Protein AF-A0A7X8YEG6-F1 (afdb_monomer_lite)

Secondary structure (DSSP, 8-state):
-PPP----TTHHHHHHHHHHHHHTHHHH---SGGGS-HHHHHHHHHHHHHHHHHHHTPEEPSSSSEEETTEEEEEEE-SSTT---B-GGGTTSEEEEEEEETTTTEEEEEEEE--TTTB-S---TT--B-B-HHHHHTT-SEEEEE--

InterPro domains:
  IPR011335 Restriction endonuclease type II-like [SSF52980] (13-133)
  IPR015210 Type II restriction enzyme NaeI [PF09126] (13-133)
  IPR037057 DNA mismatch repair MutH/Type II restriction endonuclease superfamily [G3DSA:3.40.600.10] (5-139)

Sequence (148 aa):
MTKPIRVRYTGGKVLRQTYDEAYKGEIYGRYKWEDLMKTEKTHFGSMFEINAQREFEFESGEATDFTIAGHEVDAKWSQSDGGWMLPPEVFDKIALVATGSDAEAEWSLGLVRVSQKNRRVKANRDRKSQLTPFFLESRCGVFVDFNR

Foldseek 3Di:
DDDDQPPDPCLLVLVVVLQCVLQVCVVVVGRAPVPGDPVSVVCSQVSSLVSCCVVSVFDQDPQERGDDSNFHEHEFEDQDVQPTWAAPSLEQGKYFYKYDHPVVSWIKTWIDGRYPVFWDPDADPRRTITGDPVCSVVVPIDMDIDPD

Organism: NCBI:txid1463632

pLDDT: mean 86.7, std 15.38, range [30.77, 98.0]

Radius of gyration: 15.36 Å; chains: 1; bounding box: 42×35×44 Å

Structure (mmCIF, N/CA/C/O backbone):
data_AF-A0A7X8YEG6-F1
#
_entry.id   AF-A0A7X8YEG6-F1
#
loop_
_atom_site.group_PDB
_atom_site.id
_atom_site.type_symbol
_atom_site.label_atom_id
_atom_site.label_alt_id
_atom_site.label_comp_id
_atom_site.label_asym_id
_atom_site.label_entity_id
_atom_site.label_seq_id
_atom_site.pdbx_PDB_ins_code
_atom_site.Cartn_x
_atom_site.Cartn_y
_atom_site.Cartn_z
_atom_site.occupancy
_atom_site.B_iso_or_equiv
_atom_site.auth_seq_id
_atom_site.auth_comp_id
_atom_site.auth_asym_id
_atom_site.auth_atom_id
_atom_site.pdbx_PDB_model_num
ATOM 1 N N . MET A 1 1 ? -27.340 -12.258 3.864 1.00 35.38 1 MET A N 1
ATOM 2 C CA . MET A 1 1 ? -26.626 -13.550 3.766 1.00 35.38 1 MET A CA 1
ATOM 3 C C . MET A 1 1 ? -25.234 -13.245 3.229 1.00 35.38 1 MET A C 1
ATOM 5 O O . MET A 1 1 ? -25.095 -12.968 2.047 1.00 35.38 1 MET A O 1
ATOM 9 N N . THR A 1 2 ? -24.238 -13.135 4.107 1.00 36.38 2 THR A N 1
ATOM 10 C CA . THR A 1 2 ? -22.859 -12.758 3.758 1.00 36.38 2 THR A CA 1
ATOM 11 C C . THR A 1 2 ? -22.198 -13.915 3.016 1.00 36.38 2 THR A C 1
ATOM 13 O O . THR A 1 2 ? -22.077 -15.015 3.554 1.00 36.38 2 THR A O 1
ATOM 16 N N . LYS A 1 3 ? -21.817 -13.697 1.752 1.00 30.77 3 LYS A N 1
ATOM 17 C CA . LYS A 1 3 ? -21.030 -14.675 0.993 1.00 30.77 3 LYS A CA 1
ATOM 18 C C . LYS A 1 3 ? -19.677 -14.866 1.701 1.00 30.77 3 LYS A C 1
ATOM 20 O O . LYS A 1 3 ? -19.103 -13.876 2.154 1.00 30.77 3 LYS A O 1
ATOM 25 N N . PRO A 1 4 ? -19.152 -16.097 1.813 1.00 34.38 4 PRO A N 1
ATOM 26 C CA . PRO A 1 4 ? -17.816 -16.308 2.356 1.00 34.38 4 PRO A CA 1
ATOM 27 C C . PRO A 1 4 ? -16.778 -15.640 1.446 1.00 34.38 4 PRO A C 1
ATOM 29 O O . PRO A 1 4 ? -16.774 -15.875 0.235 1.00 34.38 4 PRO A O 1
ATOM 32 N N . ILE A 1 5 ? -15.898 -14.827 2.032 1.00 45.47 5 ILE A N 1
ATOM 33 C CA . ILE A 1 5 ? -14.756 -14.226 1.336 1.00 45.47 5 ILE A CA 1
ATOM 34 C C . ILE A 1 5 ? -13.808 -15.368 0.952 1.00 45.47 5 ILE A C 1
ATOM 36 O O . ILE A 1 5 ? -13.148 -15.957 1.808 1.00 45.47 5 ILE A O 1
ATOM 40 N N . ARG A 1 6 ? -13.756 -15.723 -0.336 1.00 40.97 6 ARG A N 1
ATOM 41 C CA . ARG A 1 6 ? -12.746 -16.651 -0.857 1.00 40.97 6 ARG A CA 1
ATOM 42 C C . ARG A 1 6 ? -11.469 -15.871 -1.144 1.00 40.97 6 ARG A C 1
ATOM 44 O O . ARG A 1 6 ? -11.291 -15.380 -2.252 1.00 40.97 6 ARG A O 1
ATOM 51 N N . VAL A 1 7 ? -10.559 -15.815 -0.177 1.00 43.34 7 VAL A N 1
ATOM 52 C CA . VAL A 1 7 ? -9.173 -15.407 -0.439 1.00 43.34 7 VAL A CA 1
ATOM 53 C C . VAL A 1 7 ? -8.493 -16.573 -1.163 1.00 43.34 7 VAL A C 1
ATOM 55 O O . VAL A 1 7 ? -8.007 -17.514 -0.539 1.00 43.34 7 VAL A O 1
ATOM 58 N N . ARG A 1 8 ? -8.550 -16.593 -2.500 1.00 46.44 8 ARG A N 1
ATOM 59 C CA . ARG A 1 8 ? -7.653 -17.453 -3.293 1.00 46.44 8 ARG A CA 1
ATOM 60 C C . ARG A 1 8 ? -6.222 -16.906 -3.149 1.00 46.44 8 ARG A C 1
ATOM 62 O O . ARG A 1 8 ? -6.046 -15.770 -2.724 1.00 46.44 8 ARG A O 1
ATOM 69 N N . TYR A 1 9 ? -5.206 -17.688 -3.520 1.00 56.97 9 TYR A N 1
ATOM 70 C CA . TYR A 1 9 ? -3.775 -17.315 -3.552 1.00 56.97 9 TYR A CA 1
ATOM 71 C C . TYR A 1 9 ? -3.438 -16.148 -4.524 1.00 56.97 9 TYR A C 1
ATOM 73 O O . TYR A 1 9 ? -2.372 -16.110 -5.128 1.00 56.97 9 TYR A O 1
ATOM 81 N N . THR A 1 10 ? -4.357 -15.204 -4.731 1.00 78.00 10 THR A N 1
ATOM 82 C CA . THR A 1 10 ? -4.320 -14.138 -5.734 1.00 78.00 10 THR A CA 1
ATOM 83 C C . THR A 1 10 ? -3.617 -12.874 -5.249 1.00 78.00 10 THR A C 1
ATOM 85 O O . THR A 1 10 ? -3.335 -12.009 -6.069 1.00 78.00 10 THR A O 1
ATOM 88 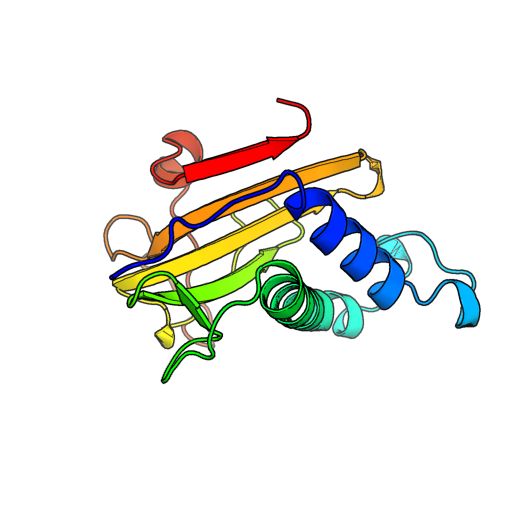N N . GLY A 1 11 ? -3.242 -12.780 -3.965 1.00 82.88 11 GLY A N 1
ATOM 89 C CA . GLY A 1 11 ? -2.439 -11.663 -3.451 1.00 82.88 11 GLY A CA 1
ATOM 90 C C . GLY A 1 11 ? -1.179 -11.433 -4.291 1.00 82.88 11 GLY A C 1
ATOM 91 O O . GLY A 1 11 ? -1.015 -10.366 -4.869 1.00 82.88 11 GLY A O 1
ATOM 92 N N . GLY A 1 12 ? -0.366 -12.472 -4.498 1.00 89.56 12 GLY A N 1
ATOM 93 C CA . GLY A 1 12 ? 0.830 -12.378 -5.344 1.00 89.56 12 GLY A CA 1
ATOM 94 C C . GLY A 1 12 ? 0.540 -11.965 -6.793 1.00 89.56 12 GLY A C 1
ATOM 95 O O . GLY A 1 12 ? 1.345 -11.263 -7.399 1.00 89.56 12 GLY A O 1
ATOM 96 N N . LYS A 1 13 ? -0.633 -12.321 -7.337 1.00 91.81 13 LYS A N 1
ATOM 97 C CA . LYS A 1 13 ? -1.064 -11.892 -8.677 1.00 91.81 13 LYS A CA 1
ATOM 98 C C . LYS A 1 13 ? -1.328 -10.383 -8.725 1.00 91.81 13 LYS A C 1
ATOM 100 O O . LYS A 1 13 ? -0.864 -9.740 -9.662 1.00 91.81 13 LYS A O 1
ATOM 105 N N . VAL A 1 14 ? -2.001 -9.820 -7.715 1.00 94.69 14 VAL A N 1
ATOM 106 C CA . VAL A 1 14 ? -2.222 -8.364 -7.599 1.00 94.69 14 VAL A CA 1
ATOM 107 C C . VAL A 1 14 ? -0.890 -7.624 -7.593 1.00 94.69 14 VAL A C 1
ATOM 109 O O . VAL A 1 14 ? -0.723 -6.647 -8.324 1.00 94.69 14 VAL A O 1
ATOM 112 N N . LEU A 1 15 ? 0.075 -8.094 -6.796 1.00 94.50 15 LEU A N 1
ATOM 113 C CA . LEU A 1 15 ? 1.373 -7.432 -6.685 1.00 94.50 15 LEU A CA 1
ATOM 114 C C . LEU A 1 15 ? 2.187 -7.551 -7.973 1.00 94.50 15 LEU A C 1
ATOM 116 O O . LEU A 1 15 ? 2.696 -6.535 -8.441 1.00 94.50 15 LEU A O 1
ATOM 120 N N . ARG A 1 16 ? 2.247 -8.737 -8.592 1.00 95.69 16 ARG A N 1
ATOM 121 C CA . ARG A 1 16 ? 2.917 -8.927 -9.888 1.00 95.69 16 ARG A CA 1
ATOM 122 C C . ARG A 1 16 ? 2.350 -7.989 -10.952 1.00 95.69 16 ARG A C 1
ATOM 124 O O . ARG A 1 16 ? 3.107 -7.242 -11.562 1.00 95.69 16 ARG A O 1
ATOM 131 N N . GLN A 1 17 ? 1.025 -7.970 -11.107 1.00 96.31 17 GLN A N 1
ATOM 132 C CA . GLN A 1 17 ? 0.356 -7.083 -12.059 1.00 96.31 17 GLN A CA 1
ATOM 133 C C . GLN A 1 17 ? 0.682 -5.610 -11.780 1.00 96.31 17 GLN A C 1
ATOM 135 O O . GLN A 1 17 ? 0.987 -4.859 -12.701 1.00 96.31 17 GLN A O 1
ATOM 140 N N . THR A 1 18 ? 0.668 -5.200 -10.511 1.00 97.69 18 THR A N 1
ATOM 141 C CA . THR A 1 18 ? 0.958 -3.812 -10.126 1.00 97.69 18 THR A CA 1
ATOM 142 C C . THR A 1 18 ? 2.405 -3.419 -10.442 1.00 97.69 18 THR A C 1
ATOM 144 O O . THR A 1 18 ? 2.639 -2.313 -10.928 1.00 97.69 18 THR A O 1
ATOM 147 N N . TYR A 1 19 ? 3.380 -4.307 -10.214 1.00 97.62 19 TYR A N 1
ATOM 148 C CA . TYR A 1 19 ? 4.768 -4.071 -10.628 1.00 97.62 19 TYR A CA 1
ATOM 149 C C . TYR A 1 19 ? 4.904 -3.945 -12.142 1.00 97.62 19 TYR A C 1
ATOM 151 O O . TYR A 1 19 ? 5.540 -3.001 -12.609 1.00 97.62 19 TYR A O 1
ATOM 159 N N . ASP A 1 20 ? 4.263 -4.827 -12.904 1.00 97.12 20 ASP A N 1
ATOM 160 C CA . ASP A 1 20 ? 4.339 -4.805 -14.367 1.00 97.12 20 ASP A CA 1
ATOM 161 C C . ASP A 1 20 ? 3.736 -3.509 -14.938 1.00 97.12 20 ASP A C 1
ATOM 163 O O . ASP A 1 20 ? 4.362 -2.834 -15.760 1.00 97.12 20 ASP A O 1
ATOM 167 N N . GLU A 1 21 ? 2.575 -3.091 -14.421 1.00 97.06 21 GLU A N 1
ATOM 168 C CA . GLU A 1 21 ? 1.925 -1.819 -14.767 1.00 97.06 21 GLU A CA 1
ATOM 169 C C . GLU A 1 21 ? 2.761 -0.595 -14.373 1.00 97.06 21 GLU A C 1
ATOM 171 O O . GLU A 1 21 ? 2.763 0.410 -15.089 1.00 97.06 21 GLU A O 1
ATOM 176 N N . ALA A 1 22 ? 3.475 -0.656 -13.246 1.00 97.44 22 ALA A N 1
ATOM 177 C CA . ALA A 1 22 ? 4.351 0.425 -12.811 1.00 97.44 22 ALA A CA 1
ATOM 178 C C . ALA A 1 22 ? 5.585 0.540 -13.709 1.00 97.44 22 ALA A C 1
ATOM 180 O O . ALA A 1 22 ? 5.968 1.642 -14.112 1.00 97.44 22 ALA A O 1
ATOM 181 N N . TYR A 1 23 ? 6.206 -0.593 -14.035 1.00 98.00 23 TYR A N 1
ATOM 182 C CA . TYR A 1 23 ? 7.392 -0.631 -14.879 1.00 98.00 23 TYR A CA 1
ATOM 183 C C . TYR A 1 23 ? 7.086 -0.167 -16.295 1.00 98.00 23 TYR A C 1
ATOM 185 O O . TYR A 1 23 ? 7.887 0.594 -16.854 1.00 98.00 23 TYR A O 1
ATOM 193 N N . LYS A 1 24 ? 5.922 -0.542 -16.845 1.00 96.44 24 LYS A N 1
ATOM 194 C CA . LYS A 1 24 ? 5.585 -0.310 -18.259 1.00 96.44 24 LYS A CA 1
ATOM 195 C C . LYS A 1 24 ? 6.735 -0.772 -19.152 1.00 96.44 24 LYS A C 1
ATOM 197 O O . LYS A 1 24 ? 7.286 -0.003 -19.952 1.00 96.44 24 LYS A O 1
ATOM 202 N N . GLY A 1 25 ? 7.180 -2.006 -18.910 1.00 96.56 25 GLY A N 1
ATOM 203 C CA . GLY A 1 25 ? 8.355 -2.591 -19.552 1.00 96.56 25 GLY A CA 1
ATOM 204 C C . GLY A 1 25 ? 8.223 -2.637 -21.073 1.00 96.56 25 GLY A C 1
ATOM 205 O O . GLY A 1 25 ? 9.205 -2.469 -21.786 1.00 96.56 25 GLY A O 1
ATOM 206 N N . GLU A 1 26 ? 7.000 -2.750 -21.577 1.00 95.75 26 GLU A N 1
ATOM 207 C CA . GLU A 1 26 ? 6.668 -2.716 -22.996 1.00 95.75 26 GLU A CA 1
ATOM 208 C C . GLU A 1 26 ? 6.931 -1.358 -23.666 1.00 95.75 26 GLU A C 1
ATOM 210 O O . GLU A 1 26 ? 7.224 -1.320 -24.859 1.00 95.75 26 GLU A O 1
ATOM 215 N N . ILE A 1 27 ? 6.861 -0.251 -22.918 1.00 96.56 27 ILE A N 1
ATOM 216 C CA . ILE A 1 27 ? 7.082 1.106 -23.446 1.00 96.56 27 ILE A CA 1
ATOM 217 C C . ILE A 1 27 ? 8.520 1.561 -23.193 1.00 96.56 27 ILE A C 1
ATOM 219 O O . ILE A 1 27 ? 9.159 2.132 -24.076 1.00 96.56 27 ILE A O 1
ATOM 223 N N . TYR A 1 28 ? 9.023 1.336 -21.977 1.00 96.00 28 TYR A N 1
ATOM 224 C CA . TYR A 1 28 ? 10.284 1.922 -21.513 1.00 96.00 28 TYR A CA 1
ATOM 225 C C . TYR A 1 28 ? 11.412 0.904 -21.315 1.00 96.00 28 TYR A C 1
ATOM 227 O O . TYR A 1 28 ? 12.521 1.301 -20.969 1.00 96.00 28 TYR A O 1
ATOM 235 N N . GLY A 1 29 ? 11.153 -0.397 -21.486 1.00 96.31 29 GLY A N 1
ATOM 236 C CA . GLY A 1 29 ? 12.145 -1.455 -21.262 1.00 96.31 29 GLY A CA 1
ATOM 237 C C . GLY A 1 29 ? 12.555 -1.642 -19.796 1.00 96.31 29 GLY A C 1
ATOM 238 O O . GLY A 1 29 ? 13.567 -2.284 -19.526 1.00 96.31 29 GLY A O 1
ATOM 239 N N . ARG A 1 30 ? 11.808 -1.060 -18.849 1.00 97.12 30 ARG A N 1
ATOM 240 C CA . ARG A 1 30 ? 12.087 -1.137 -17.407 1.00 97.12 30 ARG A CA 1
ATOM 241 C C . ARG A 1 30 ? 11.581 -2.442 -16.814 1.00 97.12 30 ARG A C 1
ATOM 243 O O . ARG A 1 30 ? 10.562 -2.972 -17.249 1.00 97.12 30 ARG A O 1
ATOM 250 N N . TYR A 1 31 ? 12.275 -2.915 -15.789 1.00 95.94 31 TYR A N 1
ATOM 251 C CA . TYR A 1 31 ? 11.923 -4.148 -15.078 1.00 95.94 31 TYR A CA 1
ATOM 252 C C . TYR A 1 31 ? 12.413 -4.155 -13.621 1.00 95.94 31 TYR A C 1
ATOM 254 O O . TYR A 1 31 ? 12.428 -5.203 -12.982 1.00 95.94 31 TYR A O 1
ATOM 262 N N . LYS A 1 32 ? 12.861 -3.003 -13.100 1.00 96.56 32 LYS A N 1
ATOM 263 C CA . LYS A 1 32 ? 13.364 -2.861 -11.731 1.00 96.56 32 LYS A CA 1
ATOM 264 C C . LYS A 1 32 ? 12.735 -1.665 -11.033 1.00 96.56 32 LYS A C 1
ATOM 266 O O . LYS A 1 32 ? 12.442 -0.638 -11.645 1.00 96.56 32 LYS A O 1
ATOM 271 N N . TRP A 1 33 ? 12.575 -1.776 -9.717 1.00 96.69 33 TRP A N 1
ATOM 272 C CA . TRP A 1 33 ? 12.033 -0.710 -8.872 1.00 96.69 33 TRP A CA 1
ATOM 273 C C . TRP A 1 33 ? 12.879 0.568 -8.909 1.00 96.69 33 TRP A C 1
ATOM 275 O O . TRP A 1 33 ? 12.355 1.682 -8.820 1.00 96.69 33 TRP A O 1
ATOM 285 N N . GLU A 1 34 ? 14.193 0.430 -9.051 1.00 96.62 34 GLU A N 1
ATOM 286 C CA . GLU A 1 34 ? 15.147 1.536 -9.101 1.00 96.62 34 GLU A CA 1
ATOM 287 C C . GLU A 1 34 ? 14.922 2.439 -10.318 1.00 96.62 34 GLU A C 1
ATOM 289 O O . GLU A 1 34 ? 15.146 3.644 -10.210 1.00 96.62 34 GLU A O 1
ATOM 294 N N . ASP A 1 35 ? 14.387 1.889 -11.412 1.00 96.94 35 ASP A N 1
ATOM 295 C CA . ASP A 1 35 ? 14.129 2.607 -12.665 1.00 96.94 35 ASP A CA 1
ATOM 296 C C . ASP A 1 35 ? 12.881 3.512 -12.597 1.00 96.94 35 ASP A C 1
ATOM 298 O O . ASP A 1 35 ? 12.600 4.280 -13.523 1.00 96.94 35 ASP A O 1
ATOM 302 N N . LEU A 1 36 ? 12.100 3.421 -11.514 1.00 97.19 36 LEU A N 1
ATOM 303 C CA . LEU A 1 36 ? 10.915 4.249 -11.305 1.00 97.19 36 LEU A CA 1
ATOM 304 C C . LEU A 1 36 ? 11.275 5.605 -10.690 1.00 97.19 36 LEU A C 1
ATOM 306 O O . LEU A 1 36 ? 11.966 5.704 -9.667 1.00 97.19 36 LEU A O 1
ATOM 310 N N . MET A 1 37 ? 10.700 6.666 -11.250 1.00 96.75 37 MET A N 1
ATOM 311 C CA . MET A 1 37 ? 10.742 8.002 -10.671 1.00 96.75 37 MET A CA 1
ATOM 312 C C . MET A 1 37 ? 9.994 8.043 -9.334 1.00 96.75 37 MET A C 1
ATOM 314 O O . MET A 1 37 ? 9.071 7.272 -9.069 1.00 96.75 37 MET A O 1
ATOM 318 N N . LYS A 1 38 ? 10.336 9.015 -8.480 1.00 95.94 38 LYS A N 1
ATOM 319 C CA . LYS A 1 38 ? 9.676 9.206 -7.175 1.00 95.94 38 LYS A CA 1
ATOM 320 C C . LYS A 1 38 ? 8.149 9.329 -7.288 1.00 95.94 38 LYS A C 1
ATOM 322 O O . LYS A 1 38 ? 7.426 8.826 -6.429 1.00 95.94 38 LYS A O 1
ATOM 327 N N . THR A 1 39 ? 7.661 10.003 -8.327 1.00 96.12 39 THR A N 1
ATOM 328 C CA . THR A 1 39 ? 6.226 10.158 -8.598 1.00 96.12 39 THR A CA 1
ATOM 329 C C . THR A 1 39 ? 5.578 8.826 -8.963 1.00 96.12 39 THR A C 1
ATOM 331 O O . THR A 1 39 ? 4.541 8.495 -8.403 1.00 96.12 39 THR A O 1
ATOM 334 N N . GLU A 1 40 ? 6.216 8.006 -9.797 1.00 96.38 40 GLU A N 1
ATOM 335 C CA . GLU A 1 40 ? 5.728 6.667 -10.159 1.00 96.38 40 GLU A CA 1
ATOM 336 C C . GLU A 1 40 ? 5.676 5.737 -8.943 1.00 96.38 40 GLU A C 1
ATOM 338 O O . GLU A 1 40 ? 4.661 5.089 -8.704 1.00 96.38 40 GLU A O 1
ATOM 343 N N . LYS A 1 41 ? 6.715 5.762 -8.098 1.00 96.75 41 LYS A N 1
ATOM 344 C CA . LYS A 1 41 ? 6.729 5.035 -6.815 1.00 96.75 41 LYS A CA 1
ATOM 345 C C . LYS A 1 41 ? 5.589 5.469 -5.893 1.00 96.75 41 LYS A C 1
ATOM 347 O O . LYS A 1 41 ? 5.036 4.649 -5.170 1.00 96.75 41 LYS A O 1
ATOM 352 N N . THR A 1 42 ? 5.225 6.752 -5.921 1.00 94.19 42 THR A N 1
ATOM 353 C CA . THR A 1 42 ? 4.080 7.273 -5.157 1.00 94.19 42 THR A CA 1
ATOM 354 C C . THR A 1 42 ? 2.754 6.771 -5.733 1.00 94.19 42 THR A C 1
ATOM 356 O O . THR A 1 42 ? 1.876 6.369 -4.975 1.00 94.19 42 THR A O 1
ATOM 359 N N . HIS A 1 43 ? 2.621 6.738 -7.062 1.00 95.81 43 HIS A N 1
ATOM 360 C CA . HIS A 1 43 ? 1.429 6.229 -7.747 1.00 95.81 43 HIS A CA 1
ATOM 361 C C . HIS A 1 43 ? 1.258 4.711 -7.651 1.00 95.81 43 HIS A C 1
ATOM 363 O O . HIS A 1 43 ? 0.146 4.222 -7.836 1.00 95.81 43 HIS A O 1
ATOM 369 N N . PHE A 1 44 ? 2.315 3.969 -7.309 1.00 97.88 44 PHE A N 1
ATOM 370 C CA . PHE A 1 44 ? 2.239 2.526 -7.087 1.00 97.88 44 PHE A CA 1
ATOM 371 C C . PHE A 1 44 ? 1.141 2.138 -6.096 1.00 97.88 44 PHE A C 1
ATOM 373 O O . PHE A 1 44 ? 0.416 1.179 -6.331 1.00 97.88 44 PHE A O 1
ATOM 380 N N . GLY A 1 45 ? 0.970 2.914 -5.020 1.00 96.88 45 GLY A N 1
ATOM 381 C CA . GLY A 1 45 ? -0.084 2.650 -4.040 1.00 96.88 45 GLY A CA 1
ATOM 382 C C . GLY A 1 45 ? -1.490 2.701 -4.637 1.00 96.88 45 GLY A C 1
ATOM 383 O O . GLY A 1 45 ? -2.295 1.826 -4.343 1.00 96.88 45 GLY A O 1
ATOM 384 N N . SER A 1 46 ? -1.756 3.660 -5.526 1.00 97.06 46 SER A N 1
ATOM 385 C CA . SER A 1 46 ? -3.044 3.766 -6.223 1.00 97.06 46 SER A CA 1
ATOM 386 C C . SER A 1 46 ? -3.250 2.637 -7.236 1.00 97.06 46 SER A C 1
ATOM 388 O O . SER A 1 46 ? -4.361 2.146 -7.395 1.00 97.06 46 SER A O 1
ATOM 390 N N . MET A 1 47 ? -2.189 2.190 -7.918 1.00 98.00 47 MET A N 1
ATOM 391 C CA . MET A 1 47 ? -2.285 1.024 -8.808 1.00 98.00 47 MET A CA 1
ATOM 392 C C . MET A 1 47 ? -2.584 -0.252 -8.010 1.00 98.00 47 MET A C 1
ATOM 394 O O . MET A 1 47 ? -3.464 -1.019 -8.392 1.00 98.00 47 MET A O 1
ATOM 398 N N . PHE A 1 48 ? -1.921 -0.439 -6.863 1.00 97.75 48 PHE A N 1
ATOM 399 C CA . PHE A 1 48 ? -2.192 -1.550 -5.950 1.00 97.75 48 PHE A CA 1
ATOM 400 C C . PHE A 1 48 ? -3.651 -1.559 -5.477 1.00 97.75 48 PHE A C 1
ATOM 402 O O . PHE A 1 48 ? -4.298 -2.599 -5.540 1.00 97.75 48 PHE A O 1
ATOM 409 N N . GLU A 1 49 ? -4.172 -0.413 -5.038 1.00 96.69 49 GLU A N 1
ATOM 410 C CA . GLU A 1 49 ? -5.568 -0.240 -4.617 1.00 96.69 49 GLU A CA 1
ATOM 411 C C . GLU A 1 49 ? -6.549 -0.691 -5.710 1.00 96.69 49 GLU A C 1
ATOM 413 O O . GLU A 1 49 ? -7.376 -1.575 -5.477 1.00 96.69 49 GLU A O 1
ATOM 418 N N . ILE A 1 50 ? -6.402 -0.150 -6.925 1.00 96.69 50 ILE A N 1
ATOM 419 C CA . ILE A 1 50 ? -7.263 -0.470 -8.071 1.00 96.69 50 ILE A CA 1
ATOM 420 C C . ILE A 1 50 ? -7.194 -1.964 -8.408 1.00 96.69 50 ILE A C 1
ATOM 422 O O . ILE A 1 50 ? -8.223 -2.605 -8.644 1.00 96.69 50 ILE A O 1
ATOM 426 N N . ASN A 1 51 ? -5.990 -2.535 -8.438 1.00 96.94 51 ASN A N 1
ATOM 427 C CA . ASN A 1 51 ? -5.794 -3.938 -8.793 1.00 96.94 51 ASN A CA 1
ATOM 428 C C . ASN A 1 51 ? -6.321 -4.880 -7.705 1.00 96.94 51 ASN A C 1
ATOM 430 O O . ASN A 1 51 ? -6.938 -5.892 -8.032 1.00 96.94 51 ASN A O 1
ATOM 434 N N . ALA A 1 52 ? -6.158 -4.528 -6.428 1.00 94.56 52 ALA A N 1
ATOM 435 C CA . ALA A 1 52 ? -6.740 -5.270 -5.316 1.00 94.56 52 ALA A CA 1
ATOM 436 C C . ALA A 1 52 ? -8.271 -5.248 -5.384 1.00 94.56 52 ALA A C 1
ATOM 438 O O . ALA A 1 52 ? -8.900 -6.301 -5.301 1.00 94.56 52 ALA A O 1
ATOM 439 N N . GLN A 1 53 ? -8.874 -4.077 -5.598 1.00 94.50 53 GLN A N 1
ATOM 440 C CA . GLN A 1 53 ? -10.325 -3.953 -5.709 1.00 94.50 53 GLN A CA 1
ATOM 441 C C . GLN A 1 53 ? -10.885 -4.816 -6.847 1.00 94.50 53 GLN A C 1
ATOM 443 O O . GLN A 1 53 ? -11.884 -5.509 -6.660 1.00 94.50 53 GLN A O 1
ATOM 448 N N . ARG A 1 54 ? -10.225 -4.811 -8.012 1.00 93.31 54 ARG A N 1
ATOM 449 C CA . ARG A 1 54 ? -10.626 -5.616 -9.175 1.00 93.31 54 ARG A CA 1
ATOM 450 C C . ARG A 1 54 ? -10.457 -7.113 -8.943 1.00 93.31 54 ARG A C 1
ATOM 452 O O . ARG A 1 54 ? -11.373 -7.867 -9.242 1.00 93.31 54 ARG A O 1
ATOM 459 N N . GLU A 1 55 ? -9.305 -7.545 -8.431 1.00 93.50 55 GLU A N 1
ATOM 460 C CA . GLU A 1 55 ? -9.005 -8.973 -8.260 1.00 93.50 55 GLU A CA 1
ATOM 461 C C . GLU A 1 55 ? -9.849 -9.615 -7.156 1.00 93.50 55 GLU A C 1
ATOM 463 O O . GLU A 1 55 ? -10.252 -10.771 -7.281 1.00 93.50 55 GLU A O 1
ATOM 468 N N . PHE A 1 56 ? -10.105 -8.885 -6.069 1.00 90.62 56 PHE A N 1
ATOM 469 C CA . PHE A 1 56 ? -10.902 -9.387 -4.951 1.00 90.62 56 PHE A CA 1
ATOM 470 C C . PHE A 1 56 ? -12.392 -9.050 -5.059 1.00 90.62 56 PHE A C 1
ATOM 472 O O . PHE A 1 56 ? -13.163 -9.473 -4.198 1.00 90.62 56 PHE A O 1
ATOM 479 N N . GLU A 1 57 ? -12.791 -8.323 -6.107 1.00 92.38 57 GLU A N 1
ATOM 480 C CA . GLU A 1 57 ? -14.168 -7.888 -6.360 1.00 92.38 57 GLU A CA 1
ATOM 481 C C . GLU A 1 57 ? -14.778 -7.145 -5.156 1.00 92.38 57 GLU A C 1
ATOM 483 O O . GLU A 1 57 ? -15.929 -7.375 -4.776 1.00 92.38 57 GLU A O 1
ATOM 488 N N . PHE A 1 58 ? -13.994 -6.271 -4.515 1.00 92.44 58 PHE A N 1
ATOM 489 C CA . PHE A 1 58 ? -14.486 -5.502 -3.375 1.00 92.44 58 PHE A CA 1
ATOM 490 C C . PHE A 1 58 ? -15.466 -4.409 -3.817 1.00 92.44 58 PHE A C 1
ATOM 492 O O . PHE A 1 58 ? -15.253 -3.712 -4.813 1.00 92.44 58 PHE A O 1
ATOM 499 N N . GLU A 1 59 ? -16.527 -4.226 -3.033 1.00 94.38 59 GLU A N 1
ATOM 500 C CA . GLU A 1 59 ? -17.455 -3.106 -3.201 1.00 94.38 59 GLU A CA 1
ATOM 501 C C . GLU A 1 59 ? -16.748 -1.792 -2.847 1.00 94.38 59 GLU A C 1
ATOM 503 O O . GLU A 1 59 ? -15.886 -1.774 -1.973 1.00 94.38 59 GLU A O 1
ATOM 508 N N . SER A 1 60 ? -17.097 -0.686 -3.505 1.00 94.56 60 SER A N 1
ATOM 509 C CA . SER A 1 60 ? -16.580 0.640 -3.136 1.00 94.56 60 SER A CA 1
ATOM 510 C C . SER A 1 60 ? -16.958 1.013 -1.697 1.00 94.56 60 SER A C 1
ATOM 512 O O . SER A 1 60 ? -18.041 0.667 -1.222 1.00 94.56 60 SER A O 1
ATOM 514 N N . GLY A 1 61 ? -16.065 1.720 -1.007 1.00 91.56 61 GLY A N 1
ATOM 515 C CA . GLY A 1 61 ? -16.333 2.282 0.315 1.00 91.56 61 GLY A CA 1
ATOM 516 C C . GLY A 1 61 ? -17.042 3.629 0.213 1.00 91.56 61 GLY A C 1
ATOM 517 O O . GLY A 1 61 ? -17.024 4.279 -0.835 1.00 91.56 61 GLY A O 1
ATOM 518 N N . GLU A 1 62 ? -17.669 4.065 1.303 1.00 89.38 62 GLU A N 1
ATOM 519 C CA . GLU A 1 62 ? -18.241 5.414 1.384 1.00 89.38 62 GLU A CA 1
ATOM 520 C C . GLU A 1 62 ? -17.165 6.457 1.709 1.00 89.38 62 GLU A C 1
ATOM 522 O O . GLU A 1 62 ? -17.195 7.578 1.201 1.00 89.38 62 GLU A O 1
ATOM 527 N N . ALA A 1 63 ? -16.214 6.096 2.577 1.00 87.38 63 ALA A N 1
ATOM 528 C CA . ALA A 1 63 ? -15.178 6.993 3.087 1.00 87.38 63 ALA A CA 1
ATOM 529 C C . ALA A 1 63 ? -13.761 6.401 3.009 1.00 87.38 63 ALA A C 1
ATOM 531 O O . ALA A 1 63 ? -12.817 7.008 3.519 1.00 87.38 63 ALA A O 1
ATOM 532 N N . THR A 1 64 ? -13.626 5.202 2.455 1.00 91.50 64 THR A N 1
ATOM 533 C CA . THR A 1 64 ? -12.377 4.474 2.207 1.00 91.50 64 THR A CA 1
ATOM 534 C C . THR A 1 64 ? -12.433 3.845 0.821 1.00 91.50 64 THR A C 1
ATOM 536 O O . THR A 1 64 ? -13.465 3.915 0.152 1.00 91.50 64 THR A O 1
ATOM 539 N N . ASP A 1 65 ? -11.332 3.244 0.384 1.00 93.50 65 ASP A N 1
ATOM 540 C CA . ASP A 1 65 ? -11.219 2.687 -0.964 1.00 93.50 65 ASP A CA 1
ATOM 541 C C . ASP A 1 65 ? -12.286 1.609 -1.237 1.00 93.50 65 ASP A C 1
ATOM 543 O O . ASP A 1 65 ? -12.904 1.584 -2.306 1.00 93.50 65 ASP A O 1
ATOM 547 N N . PHE A 1 66 ? -12.561 0.736 -0.260 1.00 94.50 66 PHE A N 1
ATOM 548 C CA . PHE A 1 66 ? -13.539 -0.341 -0.418 1.00 94.50 66 PHE A CA 1
ATOM 549 C C . PHE A 1 66 ? -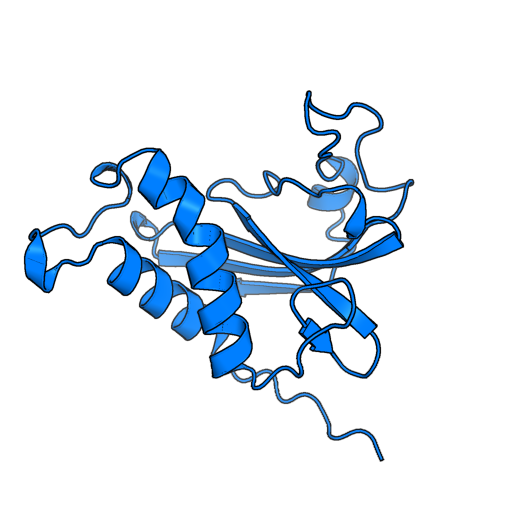14.208 -0.803 0.884 1.00 94.50 66 PHE A C 1
ATOM 551 O O . PHE A 1 66 ? -13.797 -0.479 1.996 1.00 94.50 66 PHE A O 1
ATOM 558 N N . THR A 1 67 ? -15.243 -1.627 0.730 1.00 94.38 67 THR A N 1
ATOM 559 C CA . THR A 1 67 ? -15.966 -2.294 1.810 1.00 94.38 67 THR A CA 1
ATOM 560 C C . THR A 1 67 ? -15.735 -3.803 1.758 1.00 94.38 67 THR A C 1
ATOM 562 O O . THR A 1 67 ? -15.992 -4.459 0.748 1.00 94.38 67 THR A O 1
ATOM 565 N N . ILE A 1 68 ? -15.305 -4.390 2.879 1.00 91.62 68 ILE A N 1
ATOM 566 C CA . ILE A 1 68 ? -15.142 -5.843 3.039 1.00 91.62 68 ILE A CA 1
ATOM 567 C C . ILE A 1 68 ? -16.078 -6.324 4.144 1.00 91.62 68 ILE A C 1
ATOM 569 O O . ILE A 1 68 ? -15.925 -5.946 5.304 1.00 91.62 68 ILE A O 1
ATOM 573 N N . ALA A 1 69 ? -17.050 -7.172 3.793 1.00 89.44 69 ALA A N 1
ATOM 574 C CA . ALA A 1 69 ? -18.048 -7.704 4.730 1.00 89.44 69 ALA A CA 1
ATOM 575 C C . ALA A 1 69 ? -18.751 -6.620 5.582 1.00 89.44 69 ALA A C 1
ATOM 577 O O . ALA A 1 69 ? -19.048 -6.844 6.753 1.00 89.44 69 ALA A O 1
ATOM 578 N N . GLY A 1 70 ? -19.022 -5.451 4.990 1.00 90.31 70 GLY A N 1
ATOM 579 C CA . GLY A 1 70 ? -19.677 -4.324 5.666 1.00 90.31 70 GLY A CA 1
ATOM 580 C C . GLY A 1 70 ? -18.746 -3.444 6.508 1.00 90.31 70 GLY A C 1
ATOM 581 O O . GLY A 1 70 ? -19.228 -2.591 7.249 1.00 90.31 70 GLY A O 1
ATOM 582 N N . HIS A 1 71 ? -17.429 -3.639 6.423 1.00 91.75 71 HIS A N 1
ATOM 583 C CA . HIS A 1 71 ? -16.441 -2.770 7.055 1.00 91.75 71 HIS A CA 1
ATOM 584 C C . HIS A 1 71 ? -15.712 -1.916 6.023 1.00 91.75 71 HIS A C 1
ATOM 586 O O . HIS A 1 71 ? -15.225 -2.449 5.032 1.00 91.75 71 HIS A O 1
ATOM 592 N N . GLU A 1 72 ? -15.577 -0.624 6.313 1.00 94.62 72 GLU A N 1
ATOM 593 C CA . GLU A 1 72 ? -14.722 0.312 5.577 1.00 94.62 72 GLU A CA 1
ATOM 594 C C . GLU A 1 72 ? -13.246 -0.102 5.695 1.00 94.62 72 GLU A C 1
ATOM 596 O O . GLU A 1 72 ? -12.715 -0.243 6.811 1.00 94.62 72 GLU A O 1
ATOM 601 N N . VAL A 1 73 ? -12.598 -0.298 4.547 1.00 95.44 73 VAL A N 1
ATOM 602 C CA . VAL A 1 73 ? -11.206 -0.723 4.427 1.00 95.44 73 VAL A CA 1
ATOM 603 C C . VAL A 1 73 ? -10.458 0.150 3.423 1.00 95.44 73 VAL A C 1
ATOM 605 O O . VAL A 1 73 ? -10.878 0.351 2.290 1.00 95.44 73 VAL A O 1
ATOM 608 N N . ASP A 1 74 ? -9.299 0.631 3.852 1.00 96.44 74 ASP A N 1
ATOM 609 C CA . ASP A 1 74 ? -8.432 1.524 3.086 1.00 96.44 74 ASP A CA 1
ATOM 610 C C . ASP A 1 74 ? -7.140 0.784 2.695 1.00 96.44 74 ASP A C 1
ATOM 612 O O . ASP A 1 74 ? -6.473 0.174 3.539 1.00 96.44 74 ASP A O 1
ATOM 616 N N . ALA A 1 75 ? -6.792 0.780 1.412 1.00 96.56 75 ALA A N 1
ATOM 617 C CA . ALA A 1 75 ? -5.614 0.106 0.887 1.00 96.56 75 ALA A CA 1
ATOM 618 C C . ALA A 1 75 ? -4.367 0.961 1.073 1.00 96.56 75 ALA A C 1
ATOM 620 O O . ALA A 1 75 ? -4.334 2.167 0.805 1.00 96.56 75 ALA A O 1
ATOM 621 N N . LYS A 1 76 ? -3.287 0.327 1.531 1.00 96.44 76 LYS A N 1
ATOM 622 C CA . LYS A 1 76 ? -2.010 0.999 1.750 1.00 96.44 76 LYS A CA 1
ATOM 623 C C . LYS A 1 76 ? -0.843 0.131 1.314 1.00 96.44 76 LYS A C 1
ATOM 625 O O . LYS A 1 76 ? -0.584 -0.934 1.864 1.00 96.44 76 LYS A O 1
ATOM 630 N N . TRP A 1 77 ? -0.080 0.655 0.362 1.00 96.56 77 TRP A N 1
ATOM 631 C CA . TRP A 1 77 ? 1.193 0.091 -0.067 1.00 96.56 77 TRP A CA 1
ATOM 632 C C . TRP A 1 77 ? 2.374 0.767 0.632 1.00 96.56 77 TRP A C 1
ATOM 634 O O . TRP A 1 77 ? 2.355 1.972 0.899 1.00 96.56 77 TRP A O 1
ATOM 644 N N . SER A 1 78 ? 3.426 -0.005 0.889 1.00 94.88 78 SER A N 1
ATOM 645 C CA . SER A 1 78 ? 4.749 0.509 1.229 1.00 94.88 78 SER A CA 1
ATOM 646 C C . SER A 1 78 ? 5.824 -0.430 0.694 1.00 94.88 78 SER A C 1
ATOM 648 O O . SER A 1 78 ? 5.748 -1.636 0.901 1.00 94.88 78 SER A O 1
ATOM 650 N N . GLN A 1 79 ? 6.876 0.125 0.088 1.00 93.50 79 GLN A N 1
ATOM 651 C CA . GLN A 1 79 ? 8.056 -0.656 -0.307 1.00 93.50 79 GLN A CA 1
ATOM 652 C C . GLN A 1 79 ? 8.832 -1.190 0.909 1.00 93.50 79 GLN A C 1
ATOM 654 O O . GLN A 1 79 ? 9.567 -2.163 0.804 1.00 93.50 79 GLN A O 1
ATOM 659 N N . SER A 1 80 ? 8.690 -0.534 2.062 1.00 90.44 80 SER A N 1
ATOM 660 C CA . SER A 1 80 ? 9.287 -0.970 3.324 1.00 90.44 80 SER A CA 1
ATOM 661 C C . SER A 1 80 ? 8.209 -1.531 4.237 1.00 90.44 80 SER A C 1
ATOM 663 O O . SER A 1 80 ? 7.213 -0.846 4.496 1.00 90.44 80 SER A O 1
ATOM 665 N N . ASP A 1 81 ? 8.429 -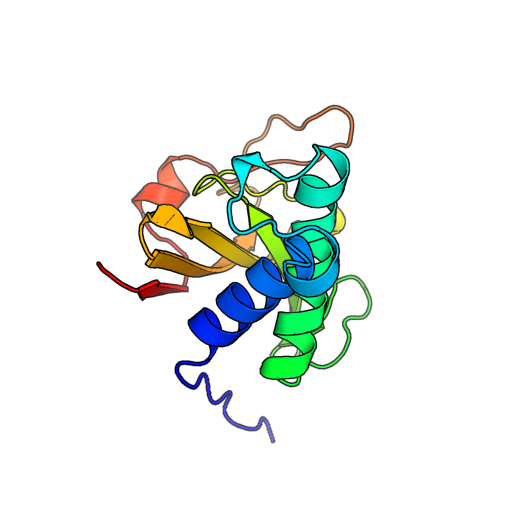2.733 4.758 1.00 86.81 81 ASP A N 1
ATOM 666 C CA . ASP A 1 81 ? 7.554 -3.336 5.760 1.00 86.81 81 ASP A CA 1
ATOM 667 C C . ASP A 1 81 ? 7.378 -2.399 6.970 1.00 86.81 81 ASP A C 1
ATOM 669 O O . ASP A 1 81 ? 8.320 -1.740 7.422 1.00 86.81 81 ASP A O 1
ATOM 673 N N . GLY A 1 82 ? 6.139 -2.246 7.439 1.00 86.69 82 GLY A N 1
ATOM 674 C CA . GLY A 1 82 ? 5.783 -1.291 8.492 1.00 86.69 82 GLY A CA 1
ATOM 675 C C . GLY A 1 82 ? 5.781 0.188 8.085 1.00 86.69 82 GLY A C 1
ATOM 676 O O . GLY A 1 82 ? 5.406 1.045 8.889 1.00 86.69 82 GLY A O 1
ATOM 677 N N . GLY A 1 83 ? 6.174 0.514 6.851 1.00 91.19 83 GLY A N 1
ATOM 678 C CA . GLY A 1 83 ? 6.317 1.885 6.356 1.00 91.19 83 GLY A CA 1
ATOM 679 C C . GLY A 1 83 ? 5.019 2.562 5.908 1.00 91.19 83 GLY A C 1
ATOM 680 O O . GLY A 1 83 ? 5.064 3.720 5.490 1.00 91.19 83 GLY A O 1
ATOM 681 N N . TRP A 1 84 ? 3.870 1.886 6.002 1.00 94.31 84 TRP A N 1
ATOM 682 C CA . TRP A 1 84 ? 2.580 2.386 5.516 1.00 94.31 84 TRP A CA 1
ATOM 683 C C . TRP A 1 84 ? 2.191 3.722 6.144 1.00 94.31 84 TRP A C 1
ATOM 685 O O . TRP A 1 84 ? 2.137 3.870 7.367 1.00 94.31 84 TRP A O 1
ATOM 695 N N . MET A 1 85 ? 1.880 4.692 5.287 1.00 94.56 85 MET A N 1
ATOM 696 C CA . MET A 1 85 ? 1.441 6.018 5.704 1.00 94.56 85 MET A CA 1
ATOM 697 C C . MET A 1 85 ? -0.079 6.029 5.860 1.00 94.56 85 MET A C 1
ATOM 699 O O . MET A 1 85 ? -0.803 6.098 4.871 1.00 94.56 85 MET A O 1
ATOM 703 N N . LEU A 1 86 ? -0.541 5.983 7.105 1.00 94.12 86 LEU A N 1
ATOM 704 C CA . LEU A 1 86 ? -1.945 5.884 7.496 1.00 94.12 86 LEU A CA 1
ATOM 705 C C . LEU A 1 86 ? -2.532 7.284 7.709 1.00 94.12 86 LEU A C 1
ATOM 707 O O . LEU A 1 86 ? -2.133 7.967 8.661 1.00 94.12 86 LEU A O 1
ATOM 711 N N . PRO A 1 87 ? -3.428 7.755 6.835 1.00 93.19 87 PRO A N 1
ATOM 712 C CA . PRO A 1 87 ? -4.008 9.083 6.960 1.00 93.19 87 PRO A CA 1
ATOM 713 C C . PRO A 1 87 ? -5.171 9.109 7.980 1.00 93.19 87 PRO A C 1
ATOM 715 O O . PRO A 1 87 ? -5.641 8.054 8.406 1.00 93.19 87 PRO A O 1
ATOM 718 N N . PRO A 1 88 ? -5.625 10.284 8.450 1.00 90.88 88 PRO A N 1
ATOM 719 C CA . PRO A 1 88 ? -6.636 10.360 9.509 1.00 90.88 88 PRO A CA 1
ATOM 720 C C . PRO A 1 88 ? -7.957 9.643 9.200 1.00 90.88 88 PRO A C 1
ATOM 722 O O . PRO A 1 88 ? -8.609 9.147 10.114 1.00 90.88 88 PRO A O 1
ATOM 725 N N . GLU A 1 89 ? -8.338 9.559 7.929 1.00 89.56 89 GLU A N 1
ATOM 726 C CA . GLU A 1 89 ? -9.557 8.909 7.449 1.00 89.56 89 GLU A CA 1
ATOM 727 C C . GLU A 1 89 ? -9.598 7.394 7.686 1.00 89.56 89 GLU A C 1
ATOM 729 O O . GLU A 1 89 ? -10.698 6.839 7.738 1.00 89.56 89 GLU A O 1
ATOM 734 N N . VAL A 1 90 ? -8.444 6.736 7.882 1.00 92.25 90 VAL A N 1
ATOM 735 C CA . VAL A 1 90 ? -8.372 5.306 8.239 1.00 92.25 90 VAL A CA 1
ATOM 736 C C . VAL A 1 90 ? -8.311 5.079 9.752 1.00 92.25 90 VAL A C 1
ATOM 738 O O . VAL A 1 90 ? -8.337 3.940 10.216 1.00 92.25 90 VAL A O 1
ATOM 741 N N . PHE A 1 91 ? -8.239 6.133 10.569 1.00 92.38 91 PHE A N 1
ATOM 742 C CA . PHE A 1 91 ? -8.193 5.959 12.019 1.00 92.38 91 PHE A CA 1
ATOM 743 C C . PHE A 1 91 ? -9.476 5.297 12.528 1.00 92.38 91 PHE A C 1
ATOM 745 O O . PHE A 1 91 ? -10.584 5.646 12.136 1.00 92.38 91 PHE A O 1
ATOM 752 N N . ASP A 1 92 ? -9.288 4.295 13.384 1.00 91.56 92 ASP A N 1
ATOM 753 C CA . ASP A 1 92 ? -10.319 3.423 13.950 1.00 91.56 92 ASP A CA 1
ATOM 754 C C . ASP A 1 92 ? -11.084 2.566 12.915 1.00 91.56 92 ASP A C 1
ATOM 756 O O . ASP A 1 92 ? -11.994 1.814 13.275 1.00 91.56 92 ASP A O 1
ATOM 760 N N . LYS A 1 93 ? -10.626 2.571 11.654 1.00 93.06 93 LYS A N 1
ATOM 761 C CA . LYS A 1 93 ? -11.050 1.676 10.568 1.00 93.06 93 LYS A CA 1
ATOM 762 C C . LYS A 1 93 ? -10.030 0.553 10.334 1.00 93.06 93 LYS A C 1
ATOM 764 O O . LYS A 1 93 ? -9.133 0.312 11.153 1.00 93.06 93 LYS A O 1
ATOM 769 N N . ILE A 1 94 ? -10.214 -0.201 9.253 1.00 94.06 94 ILE A N 1
ATOM 770 C CA . ILE A 1 94 ? -9.325 -1.287 8.837 1.00 94.06 94 ILE A CA 1
ATOM 771 C C . ILE A 1 94 ? -8.465 -0.797 7.669 1.00 94.06 94 ILE A C 1
ATOM 773 O O . ILE A 1 94 ? -8.951 -0.097 6.788 1.00 94.06 94 ILE A O 1
ATOM 777 N N . ALA A 1 95 ? -7.192 -1.174 7.663 1.00 94.81 95 ALA A N 1
ATOM 778 C CA . ALA A 1 95 ? -6.298 -0.989 6.532 1.00 94.81 95 ALA A CA 1
ATOM 779 C C . ALA A 1 95 ? -5.946 -2.348 5.918 1.00 94.81 95 ALA A C 1
ATOM 781 O O . ALA A 1 95 ? -5.556 -3.267 6.648 1.00 94.81 95 ALA A O 1
ATOM 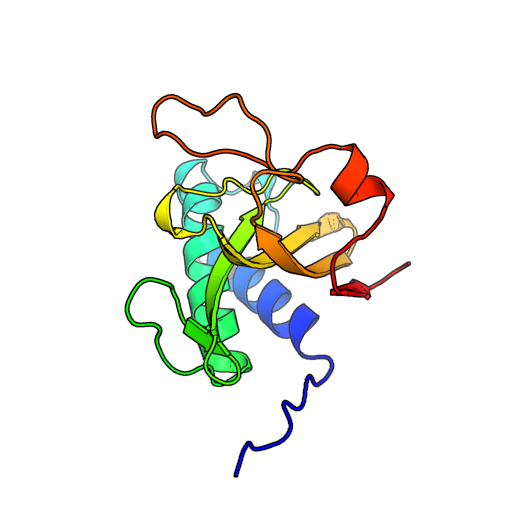782 N N . LEU A 1 96 ? -6.052 -2.458 4.592 1.00 94.69 96 LEU A N 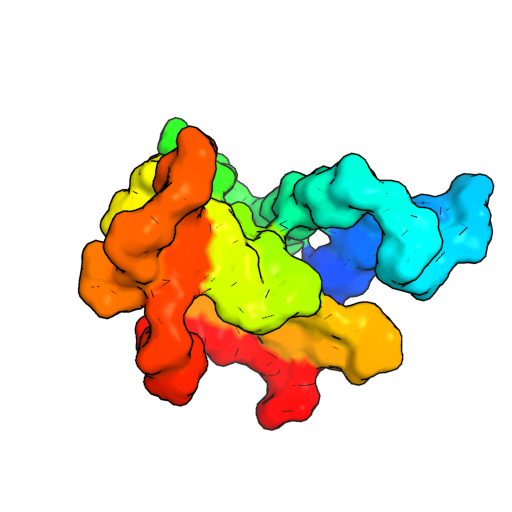1
ATOM 783 C CA . LEU A 1 96 ? -5.421 -3.525 3.819 1.00 94.69 96 LEU A CA 1
ATOM 784 C C . LEU A 1 96 ? -4.000 -3.071 3.483 1.00 94.69 96 LEU A C 1
ATOM 786 O O . LEU A 1 96 ? -3.792 -2.231 2.610 1.00 94.69 96 LEU A O 1
ATOM 790 N N . VAL A 1 97 ? -3.023 -3.601 4.208 1.00 94.56 97 VAL A N 1
ATOM 791 C CA . VAL A 1 97 ? -1.619 -3.218 4.082 1.00 94.56 97 VAL A CA 1
ATOM 792 C C . VAL A 1 97 ? -0.858 -4.225 3.232 1.00 94.56 97 VAL A C 1
ATOM 794 O O . VAL A 1 97 ? -1.001 -5.430 3.420 1.00 94.56 97 VAL A O 1
ATOM 797 N N . ALA A 1 98 ? -0.038 -3.737 2.307 1.00 94.81 98 ALA A N 1
ATOM 798 C CA . ALA A 1 98 ? 0.790 -4.576 1.451 1.00 94.81 98 ALA A CA 1
ATOM 799 C C . ALA A 1 98 ? 2.221 -4.051 1.342 1.00 94.81 98 ALA A C 1
ATOM 801 O O . ALA A 1 98 ? 2.456 -2.839 1.290 1.00 94.81 98 ALA A O 1
ATOM 802 N N . THR A 1 99 ? 3.176 -4.972 1.303 1.00 94.25 99 THR A N 1
ATOM 803 C CA . THR A 1 99 ? 4.588 -4.696 1.034 1.00 94.25 99 THR A CA 1
ATOM 804 C C . THR A 1 99 ? 5.181 -5.816 0.189 1.00 94.25 99 THR A C 1
ATOM 806 O O . THR A 1 99 ? 4.610 -6.904 0.099 1.00 94.25 99 THR A O 1
ATOM 809 N N . GLY A 1 100 ? 6.318 -5.565 -0.445 1.00 92.62 100 GLY A N 1
ATOM 810 C CA . GLY A 1 100 ? 6.994 -6.573 -1.244 1.00 92.62 100 GLY A CA 1
ATOM 811 C C . GLY A 1 100 ? 8.290 -6.076 -1.850 1.00 92.62 100 GLY A C 1
ATOM 812 O O . GLY A 1 100 ? 8.556 -4.875 -1.903 1.00 92.62 100 GLY A O 1
ATOM 813 N N . SER A 1 101 ? 9.093 -7.031 -2.299 1.00 93.19 101 SER A N 1
ATOM 814 C CA . SER A 1 101 ? 10.338 -6.823 -3.022 1.00 93.19 101 SER A CA 1
ATOM 815 C C . SER A 1 101 ? 10.303 -7.667 -4.284 1.00 93.19 101 SER A C 1
ATOM 817 O O . SER A 1 101 ? 10.338 -8.895 -4.211 1.00 93.19 101 SER A O 1
ATOM 819 N N . ASP A 1 102 ? 10.251 -7.006 -5.441 1.00 94.38 102 ASP A N 1
ATOM 820 C CA . ASP A 1 102 ? 10.235 -7.725 -6.713 1.00 94.38 102 ASP A CA 1
ATOM 821 C C . ASP A 1 102 ? 11.559 -8.456 -6.980 1.00 94.38 102 ASP A C 1
ATOM 823 O O . ASP A 1 102 ? 11.578 -9.561 -7.511 1.00 94.38 102 ASP A O 1
ATOM 827 N N . ALA A 1 103 ? 12.674 -7.867 -6.533 1.00 94.00 103 ALA A N 1
ATOM 828 C CA . ALA A 1 103 ? 14.003 -8.456 -6.664 1.00 94.00 103 ALA A CA 1
ATOM 829 C C . ALA A 1 103 ? 14.160 -9.758 -5.860 1.00 94.00 103 ALA A C 1
ATOM 831 O O . ALA A 1 103 ? 14.793 -10.695 -6.337 1.00 94.00 103 ALA A O 1
ATOM 832 N N . GLU A 1 104 ? 13.552 -9.824 -4.672 1.00 92.69 104 GLU A N 1
ATOM 833 C CA . GLU A 1 104 ? 13.623 -10.997 -3.786 1.00 92.69 104 GLU A CA 1
ATOM 834 C C . GLU A 1 104 ? 12.450 -11.972 -4.002 1.00 92.69 104 GLU A C 1
ATOM 836 O O . GLU A 1 104 ? 12.393 -13.026 -3.376 1.00 92.69 104 GLU A O 1
ATOM 841 N N . ALA A 1 105 ? 11.503 -11.638 -4.888 1.00 91.75 105 ALA A N 1
ATOM 842 C CA . ALA A 1 105 ? 10.254 -12.377 -5.088 1.00 91.75 105 ALA A CA 1
ATOM 843 C C . ALA A 1 105 ? 9.454 -12.597 -3.783 1.00 91.75 105 ALA A C 1
ATOM 845 O O . ALA A 1 105 ? 8.818 -13.636 -3.585 1.00 91.75 105 ALA A O 1
ATOM 846 N N . GLU A 1 106 ? 9.463 -11.599 -2.899 1.00 91.31 106 GLU A N 1
ATOM 847 C CA . GLU A 1 106 ? 8.780 -11.628 -1.604 1.00 91.31 106 GLU A CA 1
ATOM 848 C C . GLU A 1 106 ? 7.634 -10.622 -1.562 1.00 91.31 106 GLU A C 1
ATOM 850 O O . GLU A 1 106 ? 7.729 -9.510 -2.087 1.00 91.31 106 GLU A O 1
ATOM 855 N N . TRP A 1 107 ? 6.549 -10.988 -0.884 1.00 92.06 107 TRP A N 1
ATOM 856 C CA . TRP A 1 107 ? 5.451 -10.070 -0.608 1.00 92.06 107 TRP A CA 1
ATOM 857 C C . TRP A 1 107 ? 4.695 -10.467 0.657 1.00 92.06 107 TRP A C 1
ATOM 859 O O . TRP A 1 107 ? 4.692 -11.626 1.081 1.00 92.06 107 TRP A O 1
ATOM 869 N N . SER A 1 108 ? 4.026 -9.477 1.237 1.00 90.69 108 SER A N 1
ATOM 870 C CA . SER A 1 108 ? 3.108 -9.643 2.355 1.00 90.69 108 SER A CA 1
ATOM 871 C C . SER A 1 108 ? 1.864 -8.794 2.126 1.00 90.69 108 SER A C 1
ATOM 873 O O . SER A 1 108 ? 1.943 -7.658 1.650 1.00 90.69 108 SER A O 1
ATOM 875 N N . LEU A 1 109 ? 0.710 -9.360 2.465 1.00 91.31 109 LEU A N 1
ATOM 876 C CA . LEU A 1 109 ? -0.587 -8.694 2.459 1.00 91.31 109 LEU A CA 1
ATOM 877 C C . LEU A 1 109 ? -1.268 -8.961 3.795 1.00 9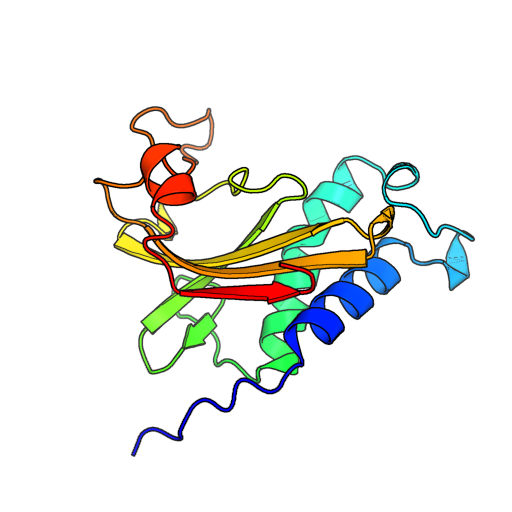1.31 109 LEU A C 1
ATOM 879 O O . LEU A 1 109 ? -1.364 -10.112 4.218 1.00 91.31 109 LEU A O 1
ATOM 883 N N . GLY A 1 110 ? -1.797 -7.932 4.443 1.00 89.62 110 GLY A N 1
ATOM 884 C CA . GLY A 1 110 ? -2.482 -8.110 5.713 1.00 89.62 110 GLY A CA 1
ATOM 885 C C . GLY A 1 110 ? -3.597 -7.119 5.981 1.00 89.62 110 GLY A C 1
ATOM 886 O O . GLY A 1 110 ? -3.687 -6.059 5.370 1.00 89.62 110 GLY A O 1
ATOM 887 N N . LEU A 1 111 ? -4.452 -7.480 6.932 1.00 91.00 111 LEU A N 1
ATOM 888 C CA . LEU A 1 111 ? -5.497 -6.618 7.470 1.00 91.00 111 LEU A CA 1
ATOM 889 C C . LEU A 1 111 ? -5.118 -6.161 8.875 1.00 91.00 111 LEU A C 1
ATOM 891 O O . LEU A 1 111 ? -4.823 -6.973 9.758 1.00 91.00 111 LEU A O 1
ATOM 895 N N . VAL A 1 112 ? -5.172 -4.847 9.088 1.00 90.94 112 VAL A N 1
ATOM 896 C CA . VAL A 1 112 ? -4.812 -4.208 10.354 1.00 90.94 112 VAL A CA 1
ATOM 897 C C . VAL A 1 112 ? -5.908 -3.248 10.797 1.00 90.94 112 VAL A C 1
ATOM 899 O O . VAL A 1 112 ? -6.341 -2.382 10.045 1.00 90.94 112 VAL A O 1
ATOM 902 N N . ARG A 1 113 ? -6.325 -3.341 12.062 1.00 91.19 113 ARG A N 1
ATOM 903 C CA . ARG A 1 113 ? -7.169 -2.323 12.703 1.00 91.19 113 ARG A CA 1
ATOM 904 C C . ARG A 1 113 ? -6.311 -1.123 13.100 1.00 91.19 113 ARG A C 1
ATOM 906 O O . ARG A 1 113 ? -5.417 -1.282 13.926 1.00 91.19 113 ARG A O 1
ATOM 913 N N . VAL A 1 114 ? -6.589 0.076 12.591 1.00 92.06 114 VAL A N 1
ATOM 914 C CA . VAL A 1 114 ? -5.779 1.279 12.870 1.00 92.06 114 VAL A CA 1
ATOM 915 C C . VAL A 1 114 ? -6.277 1.995 14.128 1.00 92.06 114 VAL A C 1
ATOM 917 O O . VAL A 1 114 ? -6.893 3.056 14.084 1.00 92.06 114 VAL A O 1
ATOM 920 N N . SER A 1 115 ? -6.012 1.412 15.290 1.00 90.62 115 SER A N 1
ATOM 921 C CA . SER A 1 115 ? -6.403 1.991 16.578 1.00 90.62 115 SER A CA 1
ATOM 922 C C . SER A 1 115 ? -5.397 3.030 17.083 1.00 90.62 115 SER A C 1
ATOM 924 O O . SER A 1 115 ? -4.245 3.090 16.655 1.00 90.62 115 SER A O 1
ATOM 926 N N . GLN A 1 116 ? -5.788 3.824 18.077 1.00 89.69 116 GLN A N 1
ATOM 927 C CA . GLN A 1 116 ? -4.845 4.712 18.764 1.00 89.69 116 GLN A CA 1
ATOM 928 C C . GLN A 1 116 ? -3.711 3.947 19.474 1.00 89.69 116 GLN A C 1
ATOM 930 O O . GLN A 1 116 ? -2.614 4.477 19.618 1.00 89.69 116 GLN A O 1
ATOM 935 N N . LYS A 1 117 ? -3.952 2.697 19.898 1.00 87.31 117 LYS A N 1
ATOM 936 C CA . LYS A 1 117 ? -2.993 1.887 20.670 1.00 87.31 117 LYS A CA 1
ATOM 937 C C . LYS A 1 117 ? -1.838 1.342 19.829 1.00 87.31 117 LYS A C 1
ATOM 939 O O . LYS A 1 117 ? -0.781 1.046 20.374 1.00 87.31 117 LYS A O 1
ATOM 944 N N . ASN A 1 118 ? -2.039 1.187 18.522 1.00 87.12 118 ASN A N 1
ATOM 945 C CA . ASN A 1 118 ? -1.065 0.577 17.614 1.00 87.12 118 ASN A CA 1
ATOM 946 C C . ASN A 1 118 ? -0.570 1.513 16.506 1.00 87.12 118 ASN A C 1
ATOM 948 O O . ASN A 1 118 ? 0.203 1.079 15.655 1.00 87.12 118 ASN A O 1
ATOM 952 N N . ARG A 1 119 ? -0.957 2.792 16.532 1.00 90.25 119 ARG A N 1
ATOM 953 C CA . ARG A 1 119 ? -0.386 3.838 15.675 1.00 90.25 119 ARG A CA 1
ATOM 954 C C . ARG A 1 119 ? 0.495 4.783 16.482 1.00 90.25 119 ARG A C 1
ATOM 956 O O . ARG A 1 119 ? 0.277 5.007 17.670 1.00 90.25 119 ARG A O 1
ATOM 963 N N . ARG A 1 120 ? 1.493 5.373 15.833 1.00 88.25 120 ARG A N 1
ATOM 964 C CA . ARG A 1 120 ? 2.364 6.376 16.452 1.00 88.25 120 ARG A CA 1
ATOM 965 C C . ARG A 1 120 ? 1.561 7.640 16.777 1.00 88.25 120 ARG A C 1
ATOM 967 O O . ARG A 1 120 ? 0.705 8.063 16.000 1.00 88.25 120 ARG A O 1
ATOM 974 N N . VAL A 1 121 ? 1.881 8.274 17.907 1.00 82.81 121 VAL A N 1
ATOM 975 C CA . VAL A 1 121 ? 1.283 9.567 18.299 1.00 82.81 121 VAL A CA 1
ATOM 976 C C . VAL A 1 121 ? 1.762 10.690 17.376 1.00 82.81 121 VAL A C 1
ATOM 978 O O . VAL A 1 121 ? 0.998 11.585 17.025 1.00 82.81 121 VAL A O 1
ATOM 981 N N . LYS A 1 122 ? 3.030 10.637 16.953 1.00 80.88 122 LYS A N 1
ATOM 982 C CA . LYS A 1 122 ? 3.613 11.620 16.040 1.00 80.88 122 LYS A CA 1
ATOM 983 C C . LYS A 1 122 ? 3.085 11.398 14.623 1.00 80.88 122 LYS A C 1
ATOM 985 O O . LYS A 1 122 ? 3.223 10.303 14.083 1.00 80.88 122 LYS A O 1
ATOM 990 N N . ALA A 1 123 ? 2.554 12.458 14.027 1.00 82.19 123 ALA A N 1
ATOM 991 C CA . ALA A 1 123 ? 2.126 12.488 12.636 1.00 82.19 123 ALA A CA 1
ATOM 992 C C . ALA A 1 123 ? 3.057 13.369 11.788 1.00 82.19 123 ALA A C 1
ATOM 994 O O . ALA A 1 123 ? 3.786 14.215 12.315 1.00 82.19 123 ALA A O 1
ATOM 995 N N . ASN A 1 124 ? 3.054 13.156 10.472 1.00 86.25 124 ASN A N 1
ATOM 996 C CA . ASN A 1 124 ? 3.770 14.018 9.531 1.00 86.25 124 ASN A CA 1
ATOM 997 C C . ASN A 1 124 ? 3.014 15.346 9.289 1.00 86.25 124 ASN A C 1
ATOM 999 O O . ASN A 1 124 ? 1.950 15.583 9.864 1.00 86.25 124 ASN A O 1
ATOM 1003 N N . ARG A 1 125 ? 3.549 16.211 8.412 1.00 85.56 125 ARG A N 1
ATOM 1004 C CA . ARG A 1 125 ? 2.924 17.500 8.044 1.00 85.56 125 ARG A CA 1
ATOM 1005 C C . ARG A 1 125 ? 1.479 17.349 7.547 1.00 85.56 125 ARG A C 1
ATOM 1007 O O . ARG A 1 125 ? 0.654 18.213 7.816 1.00 85.56 125 ARG A O 1
ATOM 1014 N N . ASP A 1 126 ? 1.175 16.231 6.894 1.00 85.56 126 ASP A N 1
ATOM 1015 C CA . ASP A 1 126 ? -0.142 15.917 6.332 1.00 85.56 126 ASP A CA 1
ATOM 1016 C C . ASP A 1 126 ? -1.007 15.086 7.304 1.00 85.56 126 ASP A C 1
ATOM 1018 O O . ASP A 1 126 ? -2.004 14.489 6.909 1.00 85.56 126 ASP A O 1
ATOM 1022 N N . ARG A 1 127 ? -0.627 15.033 8.590 1.00 88.81 127 ARG A N 1
ATOM 1023 C CA . ARG A 1 127 ? -1.292 14.285 9.674 1.00 88.81 127 ARG A CA 1
ATOM 1024 C C . ARG A 1 127 ? -1.345 12.764 9.485 1.00 88.81 127 ARG A C 1
ATOM 1026 O O . ARG A 1 127 ? -2.058 12.084 10.220 1.00 88.81 127 ARG A O 1
ATOM 1033 N N . LYS A 1 128 ? -0.546 12.209 8.574 1.00 89.38 128 LYS A N 1
ATOM 1034 C CA . LYS A 1 128 ? -0.401 10.758 8.409 1.00 89.38 128 LYS A CA 1
ATOM 1035 C C . LYS A 1 128 ? 0.477 10.181 9.518 1.00 89.38 128 LYS A C 1
ATOM 1037 O O . LYS A 1 128 ? 1.503 10.770 9.871 1.00 89.38 128 LYS A O 1
ATOM 1042 N N . SER A 1 129 ? 0.083 9.028 10.041 1.00 92.88 129 SER A N 1
ATOM 1043 C CA . SER A 1 129 ? 0.820 8.254 11.042 1.00 92.88 129 SER A CA 1
ATOM 1044 C C . SER A 1 129 ? 1.306 6.922 10.453 1.00 92.88 129 SER A C 1
ATOM 1046 O O . SER A 1 129 ? 1.066 6.620 9.289 1.00 92.88 129 SER A O 1
ATOM 1048 N N . GLN A 1 130 ? 2.023 6.139 11.251 1.00 92.50 130 GLN A N 1
ATOM 1049 C CA . GLN A 1 130 ? 2.475 4.783 10.931 1.00 92.50 130 GLN A CA 1
ATOM 1050 C C . GLN A 1 130 ? 2.163 3.864 12.114 1.00 92.50 130 GLN A C 1
ATOM 1052 O O . GLN A 1 130 ? 1.905 4.341 13.225 1.00 92.50 130 GLN A O 1
ATOM 1057 N N . LEU A 1 131 ? 2.229 2.551 11.904 1.00 89.75 131 LEU A N 1
ATOM 1058 C CA . LEU A 1 131 ? 2.090 1.582 12.989 1.00 89.75 131 LEU A CA 1
ATOM 1059 C C . LEU A 1 131 ? 3.278 1.656 13.967 1.00 89.75 131 LEU A C 1
ATOM 1061 O O . LEU A 1 131 ? 4.379 2.128 13.644 1.00 89.75 131 LEU A O 1
ATOM 1065 N N . THR A 1 132 ? 3.046 1.234 15.207 1.00 86.44 132 THR A N 1
ATOM 1066 C CA . THR A 1 132 ? 4.110 1.104 16.208 1.00 86.44 132 THR A CA 1
ATOM 1067 C C . THR A 1 132 ? 4.952 -0.150 15.934 1.00 86.44 132 THR A C 1
ATOM 1069 O O . THR A 1 132 ? 4.400 -1.160 15.501 1.00 86.44 132 THR A O 1
ATOM 1072 N N . PRO A 1 133 ? 6.271 -0.133 16.219 1.00 77.69 133 PRO A N 1
ATOM 1073 C CA . PRO A 1 133 ? 7.127 -1.315 16.057 1.00 77.69 133 PRO A CA 1
ATOM 1074 C C . PRO A 1 133 ? 6.602 -2.545 16.805 1.00 77.69 133 PRO A C 1
ATOM 1076 O O . PRO A 1 133 ? 6.513 -3.621 16.229 1.00 77.69 133 PRO A O 1
ATOM 1079 N N . PHE A 1 134 ? 6.122 -2.349 18.039 1.00 71.50 134 PHE A N 1
ATOM 1080 C CA . PHE A 1 134 ? 5.520 -3.411 18.847 1.00 71.50 134 PHE A CA 1
ATOM 1081 C C . PHE A 1 134 ? 4.384 -4.139 18.117 1.00 71.50 134 PHE A C 1
ATOM 1083 O O . PHE A 1 134 ? 4.294 -5.359 18.181 1.00 71.50 134 PHE A O 1
ATOM 1090 N N . PHE A 1 135 ? 3.519 -3.422 17.395 1.00 69.69 135 PHE A N 1
ATOM 1091 C CA . PHE A 1 135 ? 2.423 -4.050 16.659 1.00 69.69 135 PHE A CA 1
ATOM 1092 C C . PHE A 1 135 ? 2.917 -4.886 15.469 1.00 69.69 135 PHE A C 1
ATOM 1094 O O . PHE A 1 135 ? 2.346 -5.941 15.194 1.00 69.69 135 PHE A O 1
ATOM 1101 N N . LEU A 1 136 ? 3.972 -4.426 14.789 1.00 66.81 136 LEU A N 1
ATOM 1102 C CA . LEU A 1 136 ? 4.595 -5.142 13.672 1.00 66.81 136 LEU A CA 1
ATOM 1103 C C . LEU A 1 136 ? 5.246 -6.445 14.155 1.00 66.81 136 LEU A C 1
ATOM 1105 O O . LEU A 1 136 ? 5.019 -7.499 13.570 1.00 66.81 136 LEU A O 1
ATOM 1109 N N . GLU A 1 137 ? 5.969 -6.388 15.275 1.00 64.81 137 GLU A N 1
ATOM 1110 C CA . GLU A 1 137 ? 6.614 -7.552 15.900 1.00 64.81 137 GLU A CA 1
ATOM 1111 C C . GLU A 1 137 ? 5.597 -8.550 16.466 1.00 64.81 137 GLU A C 1
ATOM 1113 O O . GLU A 1 137 ? 5.752 -9.759 16.316 1.00 64.81 137 GLU A O 1
ATOM 1118 N N . SER A 1 138 ? 4.518 -8.046 17.070 1.00 60.78 138 SER A N 1
ATOM 1119 C CA . SER A 1 138 ? 3.459 -8.877 17.659 1.00 60.78 138 SER A CA 1
ATOM 1120 C C . SER A 1 138 ? 2.532 -9.506 16.615 1.00 60.78 138 SER A C 1
ATOM 1122 O O . SER A 1 138 ? 1.648 -10.276 16.989 1.00 60.78 138 SER A O 1
ATOM 1124 N N . ARG A 1 139 ? 2.657 -9.114 15.334 1.00 61.53 139 ARG A N 1
ATOM 1125 C CA . ARG A 1 139 ? 1.725 -9.430 14.238 1.00 61.53 139 ARG A CA 1
ATOM 1126 C C . ARG A 1 139 ? 0.261 -9.414 14.682 1.00 61.53 139 ARG A C 1
ATOM 1128 O O . ARG A 1 139 ? -0.502 -10.326 14.386 1.00 61.53 139 ARG A O 1
ATOM 1135 N N . CYS A 1 140 ? -0.168 -8.367 15.384 1.00 57.88 140 CYS A N 1
ATOM 1136 C CA . CYS A 1 140 ? -1.558 -8.241 15.847 1.00 57.88 140 CYS A CA 1
ATOM 1137 C C . CYS A 1 140 ? -2.563 -7.930 14.703 1.00 57.88 140 CYS A C 1
ATOM 1139 O O . CYS A 1 140 ? -3.599 -7.303 14.928 1.00 57.88 140 CYS A O 1
ATOM 1141 N N . GLY A 1 141 ? -2.264 -8.365 13.476 1.00 60.38 141 GLY A N 1
ATOM 1142 C CA . GLY A 1 141 ? -3.116 -8.345 12.291 1.00 60.38 141 GLY A CA 1
ATOM 1143 C C . GLY A 1 141 ? -3.081 -9.708 11.596 1.00 60.38 141 GLY A C 1
ATOM 1144 O O . GLY A 1 141 ? -2.259 -10.562 11.922 1.00 60.38 141 GLY A O 1
ATOM 1145 N N . VAL A 1 142 ? -3.982 -9.928 10.643 1.00 71.25 142 VAL A N 1
ATOM 1146 C CA . VAL A 1 142 ? -3.984 -11.167 9.851 1.00 71.25 142 VAL A CA 1
ATOM 1147 C C . VAL A 1 142 ? -3.155 -10.917 8.603 1.00 71.25 142 VAL A C 1
ATOM 1149 O O . VAL A 1 142 ? -3.533 -10.066 7.803 1.00 71.25 142 VAL A O 1
ATOM 1152 N N . PHE A 1 143 ? -2.043 -11.636 8.454 1.00 74.06 143 PHE A N 1
ATOM 1153 C CA . PHE A 1 143 ? -1.130 -11.515 7.318 1.00 74.06 143 PHE A CA 1
ATOM 1154 C C . PHE A 1 143 ? -1.061 -12.822 6.532 1.00 74.06 143 PHE A C 1
ATOM 1156 O O . PHE A 1 143 ? -1.087 -13.911 7.107 1.00 74.06 143 PHE A O 1
ATOM 1163 N N . VAL A 1 144 ? -0.955 -12.687 5.216 1.00 73.25 144 VAL A N 1
ATOM 1164 C CA . VAL A 1 144 ? -0.560 -13.735 4.283 1.00 73.25 144 VAL A CA 1
ATOM 1165 C C . VAL A 1 144 ? 0.802 -13.330 3.735 1.00 73.25 144 VAL A C 1
ATOM 1167 O O . VAL A 1 144 ? 0.915 -12.301 3.067 1.00 73.25 144 VAL A O 1
ATOM 1170 N N . ASP A 1 145 ? 1.813 -14.143 4.028 1.00 74.88 145 ASP A N 1
ATOM 1171 C CA . ASP A 1 145 ? 3.186 -13.952 3.566 1.00 74.88 145 ASP A CA 1
ATOM 1172 C C . ASP A 1 145 ? 3.536 -15.044 2.551 1.00 74.88 145 ASP A C 1
ATOM 1174 O O . ASP A 1 145 ? 3.162 -16.207 2.722 1.00 74.88 145 ASP A O 1
ATOM 1178 N N . PHE A 1 146 ? 4.272 -14.684 1.503 1.00 58.28 146 PHE A N 1
ATOM 1179 C CA . PHE A 1 146 ? 4.900 -15.645 0.601 1.00 58.28 146 PHE A CA 1
ATOM 1180 C C . PHE A 1 146 ? 6.411 -15.636 0.868 1.00 58.28 146 PHE A C 1
ATOM 1182 O O . PHE A 1 146 ? 7.030 -14.581 0.758 1.00 58.28 146 PHE A O 1
ATOM 1189 N N . ASN A 1 147 ? 6.967 -16.807 1.219 1.00 47.47 147 ASN A N 1
ATOM 1190 C CA . ASN A 1 147 ? 8.362 -17.084 1.631 1.00 47.47 147 ASN A CA 1
ATOM 1191 C C . ASN A 1 147 ? 8.749 -16.875 3.116 1.00 47.47 147 ASN A C 1
ATOM 1193 O O . ASN A 1 147 ? 9.934 -16.755 3.423 1.00 47.47 147 ASN A O 1
ATOM 1197 N N . ARG A 1 148 ? 7.800 -16.941 4.061 1.00 44.38 148 ARG A N 1
ATOM 1198 C CA . ARG A 1 148 ? 8.112 -17.216 5.480 1.00 44.38 148 ARG A CA 1
ATOM 1199 C C . ARG A 1 148 ? 7.352 -18.417 6.016 1.00 44.38 148 ARG A C 1
ATOM 1201 O O . ARG A 1 148 ? 6.176 -18.579 5.627 1.00 44.38 148 ARG A O 1
#